Protein AF-A0A836X4V2-F1 (afdb_monomer_lite)

Sequence (129 aa):
SPLWSGLMTNGRAYSAFTYNVERLVPWRTLTGRQHFYLDHEMYLAFGENLPTYKPSPKPEFYGDLRETLKNEEAKILNCLTPHGKWHIHSTFGDNLRMLTLSRGCEPCWMSEVDAEDMNIKDNDWVEVH

Foldseek 3Di:
DVVFQFDCPPNDDTDGNCNCVVVVQFDPDPVSHDQQADPPPVCVVVVNRHDDDDDDDDPVVVVDPDPPCDPVLDDDDDDDDDDDPLAGVCHRQPPPVSCVVPVVHDDDDDDPVVCVVNVHDPPDDDDDD

pLDDT: mean 92.18, std 10.24, range [55.66, 98.56]

Radius of gyration: 23.71 Å; chains: 1; bounding box: 52×24×65 Å

Secondary structure (DSSP, 8-state):
-TTSS---GGGPPP-TTHHHHHS-PPPSSTTSS------SHHHHHTT-SS----PPPPHHHH---SS--GGG---------PPPSS-BTTBTTT-HHHHHHTTSS-PPP--HHHHHHTTPPTT------

Structure (mmCIF, N/CA/C/O backbone):
data_AF-A0A836X4V2-F1
#
_entry.id   AF-A0A836X4V2-F1
#
loop_
_atom_site.group_PDB
_atom_site.id
_atom_site.type_symbol
_atom_site.label_atom_id
_atom_site.label_alt_id
_atom_site.label_comp_id
_atom_site.label_asym_id
_atom_site.label_entity_id
_atom_site.label_seq_id
_atom_site.pdbx_PDB_ins_code
_atom_site.Cartn_x
_atom_site.Cartn_y
_atom_site.Cartn_z
_atom_site.occupancy
_atom_site.B_iso_or_equiv
_atom_site.auth_seq_id
_atom_site.auth_comp_id
_atom_site.auth_asym_id
_atom_site.auth_atom_id
_atom_site.pdbx_PDB_model_num
ATOM 1 N N . SER A 1 1 ? -2.943 4.884 27.897 1.00 85.19 1 SER A N 1
ATOM 2 C CA . SER A 1 1 ? -3.240 6.281 27.522 1.00 85.19 1 SER A CA 1
ATOM 3 C C . SER A 1 1 ? -4.529 6.300 26.716 1.00 85.19 1 SER A C 1
ATOM 5 O O . SER A 1 1 ? -4.646 5.437 25.854 1.00 85.19 1 SER A O 1
ATOM 7 N N . PRO A 1 2 ? -5.471 7.230 26.962 1.00 88.81 2 PRO A N 1
ATOM 8 C CA . PRO A 1 2 ? -6.706 7.358 26.173 1.00 88.81 2 PRO A CA 1
ATOM 9 C C . PRO A 1 2 ? -6.470 7.853 24.732 1.00 88.81 2 PRO A C 1
ATOM 11 O O . PRO A 1 2 ? -7.387 7.821 23.911 1.00 88.81 2 PRO A O 1
ATOM 14 N N . LEU A 1 3 ? -5.244 8.295 24.417 1.00 94.31 3 LEU A N 1
ATOM 15 C CA . LEU A 1 3 ? -4.836 8.691 23.064 1.00 94.31 3 LEU A CA 1
ATOM 16 C C . LEU A 1 3 ? -4.819 7.505 22.085 1.00 94.31 3 LEU A C 1
ATOM 18 O O . LEU A 1 3 ? -5.039 7.691 20.893 1.00 94.31 3 LEU A O 1
ATOM 22 N N . TRP A 1 4 ? -4.600 6.287 22.588 1.00 96.50 4 TRP A N 1
ATOM 23 C CA . TRP A 1 4 ? -4.496 5.064 21.790 1.00 96.50 4 TRP A CA 1
ATOM 24 C C . TRP A 1 4 ? -5.664 4.116 22.071 1.00 96.50 4 TRP A C 1
ATOM 26 O O . TRP A 1 4 ? -6.365 4.253 23.072 1.00 96.50 4 TRP A O 1
ATOM 36 N N . SER A 1 5 ? -5.872 3.137 21.190 1.00 97.19 5 SER A N 1
ATOM 37 C CA . SER A 1 5 ? -6.984 2.181 21.288 1.00 97.19 5 SER A CA 1
ATOM 38 C C . SER A 1 5 ? -6.569 0.782 21.750 1.00 97.19 5 SER A C 1
ATOM 40 O O . SER A 1 5 ? -7.427 -0.092 21.855 1.00 97.19 5 SER A O 1
ATOM 42 N N . GLY A 1 6 ? -5.284 0.551 22.027 1.00 96.81 6 GLY A N 1
ATOM 43 C CA . GLY A 1 6 ? -4.785 -0.740 22.495 1.00 96.81 6 GLY A CA 1
ATOM 44 C C . GLY A 1 6 ? -4.415 -0.778 23.974 1.00 96.81 6 GLY A C 1
ATOM 45 O O . GLY A 1 6 ? -3.927 0.194 24.556 1.00 96.81 6 GLY A O 1
ATOM 46 N N . LEU A 1 7 ? -4.651 -1.940 24.579 1.00 94.25 7 LEU A N 1
ATOM 47 C CA . LEU A 1 7 ? -4.325 -2.267 25.964 1.00 94.25 7 LEU A CA 1
ATOM 48 C C . LEU A 1 7 ? -3.046 -3.111 26.002 1.00 94.25 7 LEU A C 1
ATOM 50 O O . LEU A 1 7 ? -2.873 -4.018 25.197 1.00 94.25 7 LEU A O 1
ATOM 54 N N . MET A 1 8 ? -2.174 -2.830 26.971 1.00 95.12 8 MET A N 1
ATOM 55 C CA . MET A 1 8 ? -0.916 -3.564 27.213 1.00 95.12 8 MET A CA 1
ATOM 56 C C . MET A 1 8 ? -0.845 -4.115 28.647 1.00 95.12 8 MET A C 1
ATOM 58 O O . MET A 1 8 ? 0.222 -4.401 29.181 1.00 95.12 8 MET A O 1
ATOM 62 N N . THR A 1 9 ? -1.991 -4.206 29.323 1.00 90.50 9 THR A N 1
ATOM 63 C CA . THR A 1 9 ? -2.081 -4.721 30.694 1.00 90.50 9 THR A CA 1
ATOM 64 C C . THR A 1 9 ? -1.847 -6.228 30.728 1.00 90.50 9 THR A C 1
ATOM 66 O O . THR A 1 9 ? -2.214 -6.932 29.790 1.00 90.50 9 THR A O 1
ATOM 69 N N . ASN A 1 10 ? -1.309 -6.735 31.840 1.00 91.38 10 ASN A N 1
ATOM 70 C CA . ASN A 1 10 ? -1.111 -8.171 32.087 1.00 91.38 10 ASN A CA 1
ATOM 71 C C . ASN A 1 10 ? -0.142 -8.851 31.099 1.00 91.38 10 ASN A C 1
ATOM 73 O O . ASN A 1 10 ? -0.335 -10.006 30.736 1.00 91.38 10 ASN A O 1
ATOM 77 N N . GLY A 1 11 ? 0.885 -8.130 30.636 1.00 93.31 11 GLY A N 1
ATOM 78 C CA . GLY A 1 11 ? 1.948 -8.692 29.792 1.00 93.31 11 GLY A CA 1
ATOM 79 C C . GLY A 1 11 ? 1.556 -8.971 28.337 1.00 93.31 11 GLY A C 1
ATOM 80 O O . GLY A 1 11 ? 2.354 -9.540 27.597 1.00 93.31 11 GLY A O 1
ATOM 81 N N . ARG A 1 12 ? 0.355 -8.572 27.897 1.00 94.38 12 ARG A N 1
ATOM 82 C CA . ARG A 1 12 ? -0.066 -8.717 26.496 1.00 94.38 12 ARG A CA 1
ATOM 83 C C . ARG A 1 12 ? 0.648 -7.719 25.581 1.00 94.38 12 ARG A C 1
ATOM 85 O O . ARG A 1 12 ? 0.906 -6.580 25.973 1.00 94.38 12 ARG A O 1
ATOM 92 N N . ALA A 1 13 ? 0.847 -8.108 24.324 1.00 96.69 13 ALA A N 1
ATOM 93 C CA . ALA A 1 13 ? 1.237 -7.176 23.274 1.00 96.69 13 ALA A CA 1
ATOM 94 C C . ALA A 1 13 ? 0.115 -6.163 22.986 1.00 96.69 13 ALA A C 1
ATOM 96 O O . ALA A 1 13 ? -1.075 -6.485 23.089 1.00 96.69 13 ALA A O 1
ATOM 97 N N . TYR A 1 14 ? 0.502 -4.948 22.590 1.00 96.75 14 TYR A N 1
ATOM 98 C CA . TYR A 1 14 ? -0.439 -3.950 22.091 1.00 96.75 14 TYR A CA 1
ATOM 99 C C . TYR A 1 14 ? -1.206 -4.510 20.890 1.00 96.75 14 TYR A C 1
ATOM 101 O O . TYR A 1 14 ? -0.612 -5.020 19.943 1.00 96.75 14 TYR A O 1
ATOM 109 N N . SER A 1 15 ? -2.527 -4.362 20.905 1.00 96.81 15 SER A N 1
ATOM 110 C CA . SER A 1 15 ? -3.380 -4.644 19.754 1.00 96.81 15 SER A CA 1
ATOM 111 C C . SER A 1 15 ? -4.408 -3.529 19.623 1.00 96.81 15 SER A C 1
ATOM 113 O O . SER A 1 15 ? -4.970 -3.080 20.622 1.00 96.81 15 SER A O 1
ATOM 115 N N . ALA A 1 16 ? -4.602 -3.020 18.406 1.00 97.31 16 ALA A N 1
ATOM 116 C CA . ALA A 1 16 ? -5.515 -1.912 18.166 1.00 97.31 16 ALA A CA 1
ATOM 117 C C . ALA A 1 16 ? -6.959 -2.294 18.530 1.00 97.31 16 ALA A C 1
ATOM 119 O O . ALA A 1 16 ? -7.374 -3.442 18.398 1.00 97.31 16 ALA A O 1
ATOM 120 N N . PHE A 1 17 ? -7.733 -1.301 18.964 1.00 97.50 17 PHE A N 1
ATOM 121 C CA . PHE A 1 17 ? -9.164 -1.412 19.266 1.00 97.50 17 PHE A CA 1
ATOM 122 C C . PHE A 1 17 ? -9.555 -2.337 20.428 1.00 97.50 17 PHE A C 1
ATOM 124 O O . PHE A 1 17 ? -10.744 -2.438 20.733 1.00 97.50 17 PHE A O 1
ATOM 131 N N . THR A 1 18 ? -8.610 -2.942 21.154 1.00 96.62 18 THR A N 1
ATOM 132 C CA . THR A 1 18 ? -8.934 -3.714 22.367 1.00 96.62 18 THR A CA 1
ATOM 133 C C . THR A 1 18 ? -9.588 -2.836 23.429 1.00 96.62 18 THR A C 1
ATOM 135 O O . THR A 1 18 ? -10.429 -3.300 24.184 1.00 96.62 18 THR A O 1
ATOM 138 N N . TYR A 1 19 ? -9.265 -1.543 23.473 1.00 95.12 19 TYR A N 1
ATOM 139 C CA . TYR A 1 19 ? -9.950 -0.574 24.323 1.00 95.12 19 TYR A CA 1
ATOM 140 C C . TYR A 1 19 ? -11.431 -0.430 23.951 1.00 95.12 19 TYR A C 1
ATOM 142 O O . TYR A 1 19 ? -12.290 -0.440 24.829 1.00 95.12 19 TYR A O 1
ATOM 150 N N . ASN A 1 20 ? -11.743 -0.352 22.657 1.00 97.94 20 ASN A N 1
ATOM 151 C CA . ASN A 1 20 ? -13.118 -0.242 22.179 1.00 97.94 20 ASN A CA 1
ATOM 152 C C . ASN A 1 20 ? -13.928 -1.506 22.487 1.00 97.94 20 ASN A C 1
ATOM 154 O O . ASN A 1 20 ? -15.050 -1.417 22.976 1.00 97.94 20 ASN A O 1
ATOM 158 N N . VAL A 1 21 ? -13.335 -2.677 22.244 1.00 97.38 21 VAL A N 1
ATOM 159 C CA . VAL A 1 21 ? -13.990 -3.975 22.452 1.00 97.38 21 VAL A CA 1
ATOM 160 C C . VAL A 1 21 ? -14.137 -4.304 23.941 1.00 97.38 21 VAL A C 1
ATOM 162 O O . VAL A 1 21 ? -15.227 -4.634 24.391 1.00 97.38 21 VAL A O 1
ATOM 165 N N . GLU A 1 22 ? -13.065 -4.196 24.727 1.00 95.62 22 GLU A N 1
ATOM 166 C CA . GLU A 1 22 ? -13.031 -4.699 26.111 1.00 95.62 22 GLU A CA 1
ATOM 167 C C . GLU A 1 22 ? -13.508 -3.671 27.141 1.00 95.62 22 GLU A C 1
ATOM 169 O O . GLU A 1 22 ? -13.922 -4.039 28.238 1.00 95.62 22 GLU A O 1
ATOM 174 N N . ARG A 1 23 ? -13.434 -2.372 26.823 1.00 95.50 23 ARG A N 1
ATOM 175 C CA . ARG A 1 23 ? -13.923 -1.294 27.702 1.00 95.50 23 ARG A CA 1
ATOM 176 C C . ARG A 1 23 ? -15.193 -0.631 27.184 1.00 95.50 23 ARG A C 1
ATOM 178 O O . ARG A 1 23 ? -15.628 0.346 27.783 1.00 95.50 23 ARG A O 1
ATOM 185 N N . LEU A 1 24 ? -15.781 -1.162 26.108 1.00 97.50 24 LEU A N 1
ATOM 186 C CA . LEU A 1 24 ? -17.027 -0.676 25.504 1.00 97.50 24 LEU A CA 1
ATOM 187 C C . LEU A 1 24 ? -16.985 0.818 25.163 1.00 97.50 24 LEU A C 1
ATOM 189 O O . LEU A 1 24 ? -18.001 1.511 25.195 1.00 97.50 24 LEU A O 1
ATOM 193 N N . VAL A 1 25 ? -15.794 1.322 24.841 1.00 97.81 25 VAL A N 1
ATOM 194 C CA . VAL A 1 25 ? -15.627 2.708 24.419 1.00 97.81 25 VAL A CA 1
ATOM 195 C C . VAL A 1 25 ? -16.021 2.814 22.947 1.00 97.81 25 VAL A C 1
ATOM 197 O O . VAL A 1 25 ? -15.427 2.115 22.117 1.00 97.81 25 VAL A O 1
ATOM 200 N N . PRO A 1 26 ? -16.982 3.684 22.587 1.00 98.19 26 PRO A N 1
ATOM 201 C CA . PRO A 1 26 ? -17.404 3.833 21.202 1.00 98.19 26 PRO A CA 1
ATOM 202 C C . PRO A 1 26 ? -16.240 4.189 20.271 1.00 98.19 26 PRO A C 1
ATOM 204 O O . PRO A 1 26 ? -15.310 4.915 20.642 1.00 98.19 26 PRO A O 1
ATOM 207 N N . TRP A 1 27 ? -16.295 3.702 19.032 1.00 98.38 27 TRP A N 1
ATOM 208 C CA . TRP A 1 27 ? -15.474 4.277 17.968 1.00 98.38 27 TRP A CA 1
ATOM 209 C C . TRP A 1 27 ? -15.934 5.712 17.715 1.00 98.38 27 TRP A C 1
ATOM 211 O O . TRP A 1 27 ? -17.106 6.036 17.887 1.00 98.38 27 TRP A O 1
ATOM 221 N N . ARG A 1 28 ? -15.016 6.586 17.297 1.00 97.50 28 ARG A N 1
ATOM 222 C CA . ARG A 1 28 ? -15.336 7.987 16.985 1.00 97.50 28 ARG A CA 1
ATOM 223 C C . ARG A 1 28 ? -15.933 8.082 15.573 1.00 97.50 28 ARG A C 1
ATOM 225 O O . ARG A 1 28 ? -15.336 8.664 14.678 1.00 97.50 28 ARG A O 1
ATOM 232 N N . THR A 1 29 ? -17.068 7.421 15.378 1.00 98.25 29 THR A N 1
ATOM 233 C CA . THR A 1 29 ? -17.863 7.360 14.142 1.00 98.25 29 THR A CA 1
ATOM 234 C C . THR A 1 29 ? -19.301 7.783 14.453 1.00 98.25 29 THR A C 1
ATOM 236 O O . THR A 1 29 ? -19.694 7.788 15.620 1.00 98.25 29 THR A O 1
ATOM 239 N N . LEU A 1 30 ? -20.108 8.089 13.428 1.00 98.25 30 LEU A N 1
ATOM 240 C CA . LEU A 1 30 ? -21.518 8.482 13.593 1.00 98.25 30 LEU A CA 1
ATOM 241 C C . LEU A 1 30 ? -22.333 7.460 14.407 1.00 98.25 30 LEU A C 1
ATOM 243 O O . LEU A 1 30 ? -23.165 7.827 15.229 1.00 98.25 30 LEU A O 1
ATOM 247 N N . THR A 1 31 ? -22.059 6.169 14.213 1.00 98.25 31 THR A N 1
ATOM 248 C CA . THR A 1 31 ? -22.779 5.062 14.864 1.00 98.25 31 THR A CA 1
ATOM 249 C C . THR A 1 31 ? -22.143 4.590 16.174 1.00 98.25 31 THR A C 1
ATOM 251 O O . THR A 1 31 ? -22.664 3.676 16.817 1.00 98.25 31 THR A O 1
ATOM 254 N N . GLY A 1 32 ? -20.985 5.139 16.562 1.00 98.38 32 GLY A N 1
ATOM 255 C CA . GLY A 1 32 ? -20.208 4.662 17.710 1.00 98.38 32 GLY A CA 1
ATOM 256 C C . GLY A 1 32 ? -19.570 3.274 17.525 1.00 98.38 32 GLY A C 1
ATOM 257 O O . GLY A 1 32 ? -19.024 2.711 18.477 1.00 98.38 32 GLY A O 1
ATOM 258 N N . ARG A 1 33 ? -19.641 2.695 16.318 1.00 98.56 33 ARG A N 1
ATOM 259 C CA . ARG A 1 33 ? -19.225 1.323 15.967 1.00 98.56 33 ARG A CA 1
ATOM 260 C C . ARG A 1 33 ? -18.306 1.324 14.742 1.00 98.56 33 ARG A C 1
ATOM 262 O O . ARG A 1 33 ? -18.118 2.357 14.099 1.00 98.56 33 ARG A O 1
ATOM 269 N N . GLN A 1 34 ? -17.743 0.164 14.403 1.00 98.25 34 GLN A N 1
ATOM 270 C CA . GLN A 1 34 ? -17.106 -0.031 13.097 1.00 98.25 34 GLN A CA 1
ATOM 271 C C . GLN A 1 34 ? -18.151 0.225 11.997 1.00 98.25 34 GLN A C 1
ATOM 273 O O . GLN A 1 34 ? -19.182 -0.446 11.945 1.00 98.25 34 GLN A O 1
ATOM 278 N N . HIS A 1 35 ? -17.922 1.268 11.200 1.00 97.69 35 HIS A N 1
ATOM 279 C CA . HIS A 1 35 ? -18.931 1.891 10.348 1.00 97.69 35 HIS A CA 1
ATOM 280 C C . HIS A 1 35 ? -18.802 1.372 8.913 1.00 97.69 35 HIS A C 1
ATOM 282 O O . HIS A 1 35 ? -17.885 1.770 8.202 1.00 97.69 35 HIS A O 1
ATOM 288 N N . PHE A 1 36 ? -19.687 0.456 8.512 1.00 97.75 36 PHE A N 1
ATOM 289 C CA . PHE A 1 36 ? -19.670 -0.138 7.167 1.00 97.75 36 PHE A CA 1
ATOM 290 C C . PHE A 1 36 ? -20.518 0.625 6.148 1.00 97.75 36 PHE A C 1
ATOM 292 O O . PHE A 1 36 ? -20.220 0.552 4.961 1.00 97.75 36 PHE A O 1
ATOM 299 N N . TYR A 1 37 ? -21.561 1.325 6.601 1.00 98.38 37 TYR A N 1
ATOM 300 C CA . TYR A 1 37 ? -22.424 2.134 5.744 1.00 98.38 37 TYR A CA 1
ATOM 301 C C . TYR A 1 37 ? -22.058 3.609 5.887 1.00 98.38 37 TYR A C 1
ATOM 303 O O . TYR A 1 37 ? -22.105 4.125 6.996 1.00 98.38 37 TYR A O 1
ATOM 311 N N . LEU A 1 38 ? -21.684 4.282 4.802 1.00 98.50 38 LEU A N 1
ATOM 312 C CA . LEU A 1 38 ? -21.287 5.692 4.819 1.00 98.50 38 LEU A CA 1
ATOM 313 C C . LEU A 1 38 ? -22.378 6.527 4.141 1.00 98.50 38 LEU A C 1
ATOM 315 O O . LEU A 1 38 ? -22.519 6.509 2.922 1.00 98.50 38 LEU A O 1
ATOM 319 N N . ASP A 1 39 ? -23.175 7.232 4.943 1.00 98.06 39 ASP A N 1
ATOM 320 C CA . ASP A 1 39 ? -24.407 7.917 4.526 1.00 98.06 39 ASP A CA 1
ATOM 321 C C . ASP A 1 39 ? -24.216 9.384 4.117 1.00 98.06 39 ASP A C 1
ATOM 323 O O . ASP A 1 39 ? -25.170 10.050 3.720 1.00 98.06 39 ASP A O 1
ATOM 327 N N . HIS A 1 40 ? -22.987 9.894 4.177 1.00 98.50 40 HIS A N 1
ATOM 328 C CA . HIS A 1 40 ? -22.665 11.231 3.695 1.00 98.50 40 HIS A CA 1
ATOM 329 C C . HIS A 1 40 ? -22.947 11.344 2.186 1.00 98.50 40 HIS A C 1
ATOM 331 O O . HIS A 1 40 ? -22.572 10.457 1.417 1.00 98.50 40 HIS A O 1
ATOM 337 N N . GLU A 1 41 ? -23.532 12.464 1.745 1.00 98.44 41 GLU A N 1
ATOM 338 C CA . GLU A 1 41 ? -24.003 12.678 0.362 1.00 98.44 41 GLU A CA 1
ATOM 339 C C . GLU A 1 41 ? -22.940 12.351 -0.699 1.00 98.44 41 GLU A C 1
ATOM 341 O O . GLU A 1 41 ? -23.244 11.731 -1.713 1.00 98.44 41 GLU A O 1
ATOM 346 N N . MET A 1 42 ? -21.670 12.676 -0.434 1.00 98.31 42 MET A N 1
ATOM 347 C CA . MET A 1 42 ? -20.542 12.306 -1.303 1.00 98.31 42 MET A CA 1
ATOM 348 C C . MET A 1 42 ? -20.351 10.786 -1.442 1.00 98.31 42 MET A C 1
ATOM 350 O O . MET A 1 42 ? -20.201 10.294 -2.554 1.00 98.31 42 MET A O 1
ATOM 354 N N . TYR A 1 43 ? -20.392 10.015 -0.353 1.00 98.25 43 TYR A N 1
ATOM 355 C CA . TYR A 1 43 ? -20.236 8.557 -0.438 1.00 98.25 43 TYR A CA 1
ATOM 356 C C . TYR A 1 43 ? -21.386 7.922 -1.226 1.00 98.25 43 TYR A C 1
ATOM 358 O O . TYR A 1 43 ? -21.158 7.005 -2.012 1.00 98.25 43 TYR A O 1
ATOM 366 N N . LEU A 1 44 ? -22.605 8.450 -1.089 1.00 98.00 44 LEU A N 1
ATOM 367 C CA . LEU A 1 44 ? -23.750 8.035 -1.901 1.00 98.00 44 LEU A CA 1
ATOM 368 C C . LEU A 1 44 ? -23.558 8.402 -3.380 1.00 98.00 44 LEU A C 1
ATOM 370 O O . LEU A 1 44 ? -23.711 7.542 -4.246 1.00 98.00 44 LEU A O 1
ATOM 374 N N . ALA A 1 45 ? -23.171 9.648 -3.670 1.00 98.00 45 ALA A N 1
ATOM 375 C CA . ALA A 1 45 ? -22.977 10.142 -5.033 1.00 98.00 45 ALA A CA 1
ATOM 376 C C . ALA A 1 45 ? -21.883 9.375 -5.798 1.00 98.00 45 ALA A C 1
ATOM 378 O O . ALA A 1 45 ? -22.004 9.172 -7.004 1.00 98.00 45 ALA A O 1
ATOM 379 N N . PHE A 1 46 ? -20.840 8.917 -5.099 1.00 96.81 46 PHE A N 1
ATOM 380 C CA . PHE A 1 46 ? -19.727 8.157 -5.677 1.00 96.81 46 PHE A CA 1
ATOM 381 C C . PHE A 1 46 ? -19.867 6.630 -5.536 1.00 96.81 46 PHE A C 1
ATOM 383 O O . PHE A 1 46 ? -18.941 5.904 -5.912 1.00 96.81 46 PHE A O 1
ATOM 390 N N . GLY A 1 47 ? -20.995 6.124 -5.017 1.00 97.31 47 GLY A N 1
ATOM 391 C CA . GLY A 1 47 ? -21.240 4.685 -4.851 1.00 97.31 47 GLY A CA 1
ATOM 392 C C . GLY A 1 47 ? -20.276 3.996 -3.876 1.00 97.31 47 GLY A C 1
ATOM 393 O O . GLY A 1 47 ? -19.908 2.845 -4.082 1.00 97.31 47 GLY A O 1
ATOM 394 N N . GLU A 1 48 ? -19.822 4.717 -2.851 1.00 97.62 48 GLU A N 1
ATOM 395 C CA . GLU A 1 48 ? -18.907 4.256 -1.793 1.00 97.62 48 GLU A CA 1
ATOM 396 C C . GLU A 1 48 ? -19.609 4.082 -0.439 1.0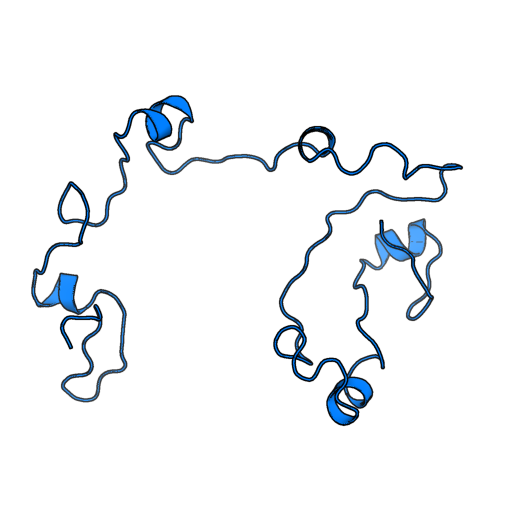0 97.62 48 GLU A C 1
ATOM 398 O O . GLU A 1 48 ? -18.972 3.812 0.577 1.00 97.62 48 GLU A O 1
ATOM 403 N N . ASN A 1 49 ? -20.932 4.233 -0.399 1.00 97.94 49 ASN A N 1
ATOM 404 C CA . ASN A 1 49 ? -21.732 4.069 0.812 1.00 97.94 49 ASN A CA 1
ATOM 405 C C . ASN A 1 49 ? -21.673 2.648 1.393 1.00 97.94 49 ASN A C 1
ATOM 407 O O . ASN A 1 49 ? -21.997 2.465 2.560 1.00 97.94 49 ASN A O 1
ATOM 411 N N . LEU A 1 50 ? -21.235 1.659 0.611 1.00 98.50 50 LEU A N 1
ATOM 412 C CA . LEU A 1 50 ? -20.797 0.340 1.064 1.00 98.50 50 LEU A CA 1
ATOM 413 C C . LEU A 1 50 ? -19.485 -0.032 0.352 1.00 98.50 50 LEU A C 1
ATOM 415 O O . LEU A 1 50 ? -19.261 0.419 -0.775 1.00 98.50 50 LEU A O 1
ATOM 419 N N . PRO A 1 51 ? -18.638 -0.893 0.950 1.00 98.00 51 PRO A N 1
ATOM 420 C CA . PRO A 1 51 ? -17.487 -1.454 0.253 1.00 98.00 51 PRO A CA 1
ATOM 421 C C . PRO A 1 51 ? -17.912 -2.144 -1.048 1.00 98.00 51 PRO A C 1
ATOM 423 O O . PRO A 1 51 ? -18.785 -3.011 -1.047 1.00 98.00 51 PRO A O 1
ATOM 426 N N . THR A 1 52 ? -17.282 -1.763 -2.156 1.00 96.81 52 THR A N 1
ATOM 427 C CA . THR A 1 52 ? -17.580 -2.289 -3.492 1.00 96.81 52 THR A CA 1
ATOM 428 C C . THR A 1 52 ? -16.321 -2.301 -4.359 1.00 96.81 52 THR A C 1
ATOM 430 O O . THR A 1 52 ? -15.323 -1.657 -4.033 1.00 96.81 52 THR A O 1
ATOM 433 N N . TYR A 1 53 ? -16.351 -3.043 -5.466 1.00 97.12 53 TYR A N 1
ATOM 434 C CA . TYR A 1 53 ? -15.266 -3.042 -6.444 1.00 97.12 53 TYR A CA 1
ATOM 435 C C . TYR A 1 53 ? -15.235 -1.717 -7.216 1.00 97.12 53 TYR A C 1
ATOM 437 O O . TYR A 1 53 ? -16.248 -1.293 -7.775 1.00 97.12 53 TYR A O 1
ATOM 445 N N . LYS A 1 54 ? -14.050 -1.105 -7.302 1.00 94.69 54 LYS A N 1
ATOM 446 C CA . LYS A 1 54 ? -13.757 0.005 -8.211 1.00 94.69 54 LYS A CA 1
ATOM 447 C C . LYS A 1 54 ? -12.523 -0.346 -9.047 1.00 94.69 54 LYS A C 1
ATOM 449 O O . LYS A 1 54 ? -11.480 -0.626 -8.455 1.00 94.69 54 LYS A O 1
ATOM 454 N N . PRO A 1 55 ? -12.618 -0.370 -10.388 1.00 93.44 55 PRO A N 1
ATOM 455 C CA . PRO A 1 55 ? -11.447 -0.578 -11.229 1.00 93.44 55 PRO A CA 1
ATOM 456 C C . PRO A 1 55 ? -10.486 0.606 -11.096 1.00 93.44 55 PRO A C 1
ATOM 458 O O . PRO A 1 55 ? -10.913 1.727 -10.802 1.00 93.44 55 PRO A O 1
ATOM 461 N N . SER A 1 56 ? -9.201 0.375 -11.368 1.00 89.50 56 SER A N 1
ATOM 462 C CA . SER A 1 56 ? -8.256 1.476 -11.553 1.00 89.50 56 SER A CA 1
ATOM 463 C C . SER A 1 56 ? -8.762 2.414 -12.659 1.00 89.50 56 SER A C 1
ATOM 465 O O . SER A 1 56 ? -9.281 1.926 -13.672 1.00 89.50 56 SER A O 1
ATOM 467 N N . PRO A 1 57 ? -8.629 3.743 -12.496 1.00 88.00 57 PRO A N 1
ATOM 468 C CA . PRO A 1 57 ? -8.842 4.686 -13.586 1.00 88.00 57 PRO A CA 1
ATOM 469 C C . PRO A 1 57 ? -8.069 4.265 -14.841 1.00 88.00 57 PRO A C 1
ATOM 471 O O . PRO A 1 57 ? -7.009 3.645 -14.755 1.00 88.00 57 PRO A O 1
ATOM 474 N N . LYS A 1 58 ? -8.602 4.580 -16.022 1.00 83.94 58 LYS A N 1
ATOM 475 C CA . LYS A 1 58 ? -7.864 4.335 -17.266 1.00 83.94 58 LYS A CA 1
ATOM 476 C C . LYS A 1 58 ? -6.690 5.322 -17.399 1.00 83.94 58 LYS A C 1
ATOM 478 O O . LYS A 1 58 ? -6.815 6.441 -16.892 1.00 83.94 58 LYS A O 1
ATOM 483 N N . PRO A 1 59 ? -5.599 4.960 -18.104 1.00 77.88 59 PRO A N 1
ATOM 484 C CA . PRO A 1 59 ? -4.442 5.829 -18.342 1.00 77.88 59 PRO A CA 1
ATOM 485 C C . PRO A 1 59 ? -4.790 7.271 -18.747 1.00 77.88 59 PRO A C 1
ATOM 487 O O . PRO A 1 59 ? -4.172 8.218 -18.267 1.00 77.88 59 PRO A O 1
ATOM 490 N N . GLU A 1 60 ? -5.834 7.468 -19.560 1.00 77.06 60 GLU A N 1
ATOM 491 C CA . GLU A 1 60 ? -6.227 8.789 -20.067 1.00 77.06 60 GLU A CA 1
ATOM 492 C C . GLU A 1 60 ? -6.722 9.737 -18.963 1.00 77.06 60 GLU A C 1
ATOM 494 O O . GLU A 1 60 ? -6.644 10.956 -19.117 1.00 77.06 60 GLU A O 1
ATOM 499 N N . PHE A 1 61 ? -7.214 9.190 -17.847 1.00 80.19 61 PHE A N 1
ATOM 500 C CA . PHE A 1 61 ? -7.672 9.972 -16.696 1.00 80.19 61 PHE A CA 1
ATOM 501 C C . PHE A 1 61 ? -6.528 10.445 -15.796 1.00 80.19 61 PHE A C 1
ATOM 503 O O . PHE A 1 61 ? -6.731 11.391 -15.039 1.00 80.19 61 PHE A O 1
ATOM 510 N N . TYR A 1 62 ? -5.347 9.822 -15.877 1.00 76.19 62 TYR A N 1
ATOM 511 C CA . TYR A 1 62 ? -4.164 10.282 -15.143 1.00 76.19 62 TYR A CA 1
ATOM 512 C C . TYR A 1 62 ? -3.518 11.501 -15.812 1.00 76.19 62 TYR A C 1
ATOM 514 O O . TYR A 1 62 ? -2.913 12.317 -15.134 1.00 76.19 62 TYR A O 1
ATOM 522 N N . GLY A 1 63 ? -3.712 11.680 -17.124 1.00 67.31 63 GLY A N 1
ATOM 523 C CA . GLY A 1 63 ? -3.302 12.889 -17.847 1.00 67.31 63 GLY A CA 1
ATOM 524 C C . GLY A 1 63 ? -1.816 12.976 -18.218 1.00 67.31 63 GLY A C 1
ATOM 525 O O . GLY A 1 63 ? -1.461 13.895 -18.954 1.00 67.31 63 GLY A O 1
ATOM 526 N N . ASP A 1 64 ? -0.991 12.017 -17.790 1.00 62.59 64 ASP A N 1
ATOM 527 C CA . ASP A 1 64 ? 0.475 12.103 -17.878 1.00 62.59 64 ASP A CA 1
ATOM 528 C C . ASP A 1 64 ? 1.071 11.630 -19.223 1.00 62.59 64 ASP A C 1
ATOM 530 O O . ASP A 1 64 ? 2.079 12.159 -19.681 1.00 62.59 64 ASP A O 1
ATOM 534 N N . LEU A 1 65 ? 0.437 10.688 -19.930 1.00 60.00 65 LEU A N 1
ATOM 535 C CA . LEU A 1 65 ? 1.057 9.989 -21.074 1.00 60.00 65 LEU A CA 1
ATOM 536 C C . LEU A 1 65 ? 0.616 10.523 -22.450 1.00 60.00 65 LEU A C 1
ATOM 538 O O . LE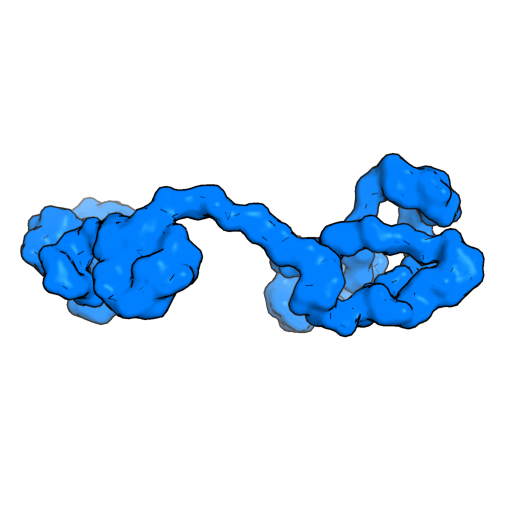U A 1 65 ? 0.091 9.775 -23.273 1.00 60.00 65 LEU A O 1
ATOM 542 N N . ARG A 1 66 ? 0.784 11.826 -22.718 1.00 58.44 66 ARG A N 1
ATOM 543 C CA . ARG A 1 66 ? 0.370 12.422 -24.012 1.00 58.44 66 ARG A CA 1
ATOM 544 C C . ARG A 1 66 ? 1.430 12.384 -25.115 1.00 58.44 66 ARG A C 1
ATOM 546 O O . ARG A 1 66 ? 1.051 12.395 -26.281 1.00 58.44 66 ARG A O 1
ATOM 553 N N . GLU A 1 67 ? 2.723 12.336 -24.782 1.00 61.91 67 GLU A N 1
ATOM 554 C CA . GLU A 1 67 ? 3.802 12.532 -25.774 1.00 61.91 67 GLU A CA 1
ATOM 555 C C . GLU A 1 67 ? 4.897 11.448 -25.800 1.00 61.91 67 GLU A C 1
ATOM 557 O O . GLU A 1 67 ? 5.834 11.552 -26.591 1.00 61.91 67 GLU A O 1
ATOM 562 N N . THR A 1 68 ? 4.809 10.403 -24.973 1.00 58.69 68 THR A N 1
ATOM 563 C CA . THR A 1 68 ? 5.941 9.485 -24.727 1.00 58.69 68 THR A CA 1
ATOM 564 C C . THR A 1 68 ? 6.224 8.502 -25.871 1.00 58.69 68 THR A C 1
ATOM 566 O O . THR A 1 68 ? 7.344 8.020 -26.000 1.00 58.69 68 THR A O 1
ATOM 569 N N . LEU A 1 69 ? 5.262 8.228 -26.760 1.00 63.53 69 LEU A N 1
ATOM 570 C CA . LEU A 1 69 ? 5.457 7.333 -27.914 1.00 63.53 69 LEU A CA 1
ATOM 571 C C . LEU A 1 69 ? 6.129 8.053 -29.099 1.00 63.53 69 LEU A C 1
ATOM 573 O O . LEU A 1 69 ? 5.641 8.000 -30.230 1.00 63.53 69 LEU A O 1
ATOM 577 N N . LYS A 1 70 ? 7.245 8.755 -28.872 1.00 55.66 70 LYS A N 1
ATOM 578 C CA . LYS A 1 70 ? 8.068 9.238 -29.990 1.00 55.66 70 LYS A CA 1
ATOM 579 C C . LYS A 1 70 ? 8.755 8.028 -30.626 1.00 55.66 70 LYS A C 1
ATOM 581 O O . LYS A 1 70 ? 9.559 7.370 -29.983 1.00 55.66 70 LYS A O 1
ATOM 586 N N . ASN A 1 71 ? 8.426 7.756 -31.887 1.00 61.91 71 ASN A N 1
ATOM 587 C CA . ASN A 1 71 ? 9.012 6.703 -32.730 1.00 61.91 71 ASN A CA 1
ATOM 588 C C . ASN A 1 71 ? 8.669 5.240 -32.369 1.00 61.91 71 ASN A C 1
ATOM 590 O O . ASN A 1 71 ? 9.365 4.351 -32.834 1.00 61.91 71 ASN A O 1
ATOM 594 N N . GLU A 1 72 ? 7.603 4.970 -31.601 1.00 62.72 72 GLU A N 1
ATOM 595 C CA . GLU A 1 72 ? 7.140 3.596 -31.271 1.00 62.72 72 GLU A CA 1
ATOM 596 C C . GLU A 1 72 ? 8.131 2.725 -30.459 1.00 62.72 72 GLU A C 1
ATOM 598 O O . GLU A 1 72 ? 7.905 1.533 -30.282 1.00 62.72 72 GLU A O 1
ATOM 603 N N . GLU A 1 73 ? 9.187 3.310 -29.885 1.00 74.88 73 GLU A N 1
ATOM 604 C CA . GLU A 1 73 ? 10.230 2.589 -29.125 1.00 74.88 73 GLU A CA 1
ATOM 605 C C . GLU A 1 73 ? 9.928 2.447 -27.614 1.00 74.88 73 GLU A C 1
ATOM 607 O O . GLU A 1 73 ? 10.814 2.125 -26.825 1.00 74.88 73 GLU A O 1
ATOM 612 N N . ALA A 1 74 ? 8.690 2.697 -27.175 1.00 84.25 74 ALA A N 1
ATOM 613 C CA . ALA A 1 74 ? 8.325 2.722 -25.756 1.00 84.25 74 ALA A CA 1
ATOM 614 C C . ALA A 1 74 ? 7.104 1.847 -25.438 1.00 84.25 74 ALA A C 1
ATOM 616 O O . ALA A 1 74 ? 6.174 1.720 -26.235 1.00 84.25 74 ALA A O 1
ATOM 617 N N . LYS A 1 75 ? 7.086 1.283 -24.224 1.00 87.25 75 LYS A N 1
ATOM 618 C CA . LYS A 1 75 ? 6.014 0.420 -23.711 1.00 87.25 75 LYS A CA 1
ATOM 619 C C . LYS A 1 75 ? 5.357 1.047 -22.488 1.00 87.25 75 LYS A C 1
ATOM 621 O O . LYS A 1 75 ? 6.035 1.551 -21.597 1.00 87.25 75 LYS A O 1
ATOM 626 N N . ILE A 1 76 ? 4.027 0.995 -22.431 1.00 87.06 76 ILE A N 1
ATOM 627 C CA . ILE A 1 76 ? 3.256 1.502 -21.291 1.00 87.06 76 ILE A CA 1
ATOM 628 C C . ILE A 1 76 ? 3.136 0.395 -20.244 1.00 87.06 76 ILE A C 1
ATOM 630 O O . ILE A 1 76 ? 2.585 -0.670 -20.522 1.00 87.06 76 ILE A O 1
ATOM 634 N N . LEU A 1 77 ? 3.620 0.670 -19.033 1.00 89.44 77 LEU A N 1
ATOM 635 C CA . LEU A 1 77 ? 3.594 -0.243 -17.891 1.00 89.44 77 LEU A CA 1
ATOM 636 C C . LEU A 1 77 ? 3.000 0.459 -16.661 1.00 89.44 77 LEU A C 1
ATOM 638 O O . LEU A 1 77 ? 3.016 1.684 -16.555 1.00 89.44 77 LEU A O 1
ATOM 642 N N . ASN A 1 78 ? 2.505 -0.320 -15.696 1.00 90.06 78 ASN A N 1
ATOM 643 C CA . ASN A 1 78 ? 2.132 0.226 -14.391 1.00 90.06 78 ASN A CA 1
ATOM 644 C C . ASN A 1 78 ? 3.395 0.556 -13.584 1.00 90.06 78 ASN A C 1
ATOM 646 O O . ASN A 1 78 ? 4.133 -0.350 -13.197 1.00 90.06 78 ASN A O 1
ATOM 650 N N . CYS A 1 79 ? 3.608 1.835 -13.273 1.00 90.12 79 CYS A N 1
ATOM 651 C CA . CYS A 1 79 ? 4.705 2.273 -12.414 1.00 90.12 79 CYS A CA 1
ATOM 652 C C . CYS A 1 79 ? 4.329 2.105 -10.933 1.00 90.12 79 CYS A C 1
ATOM 654 O O . CYS A 1 79 ? 3.517 2.856 -10.389 1.00 90.12 79 CYS A O 1
ATOM 656 N N . LEU A 1 80 ? 4.900 1.091 -10.280 1.00 94.31 80 LEU A N 1
ATOM 657 C CA . LEU A 1 80 ? 4.724 0.840 -8.850 1.00 94.31 80 LEU A CA 1
ATOM 658 C C . LEU A 1 80 ? 5.968 1.301 -8.086 1.00 94.31 80 LEU A C 1
ATOM 660 O O . LEU A 1 80 ? 7.083 0.935 -8.443 1.00 94.31 80 LEU A O 1
ATOM 664 N N . THR A 1 81 ? 5.771 2.038 -6.991 1.00 95.94 81 THR A N 1
ATOM 665 C CA . THR A 1 81 ? 6.849 2.594 -6.150 1.00 95.94 81 THR A CA 1
ATOM 666 C C . THR A 1 81 ? 6.815 2.031 -4.720 1.00 95.94 81 THR A C 1
ATOM 668 O O . THR A 1 81 ? 6.623 2.770 -3.749 1.00 95.94 81 THR A O 1
ATOM 671 N N . PRO A 1 82 ? 6.953 0.700 -4.541 1.00 97.25 82 PR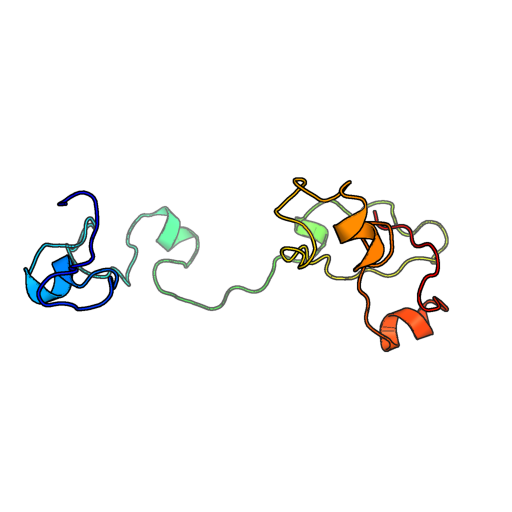O A N 1
ATOM 672 C CA . PRO A 1 82 ? 7.017 0.113 -3.208 1.00 97.25 82 PRO A CA 1
ATOM 673 C C . PRO A 1 82 ? 8.253 0.618 -2.455 1.00 97.25 82 PRO A C 1
ATOM 675 O O . PRO A 1 82 ? 9.267 0.975 -3.051 1.00 97.25 82 PRO A O 1
ATOM 678 N N . HIS A 1 83 ? 8.193 0.618 -1.123 1.00 97.31 83 HIS A N 1
ATOM 679 C CA . HIS A 1 83 ? 9.353 0.995 -0.320 1.00 97.31 83 HIS A CA 1
ATOM 680 C C . HIS A 1 83 ? 10.520 0.029 -0.561 1.00 97.31 83 HIS A C 1
ATOM 682 O O . HIS A 1 83 ? 10.363 -1.191 -0.459 1.00 97.31 83 HIS A O 1
ATOM 688 N N . GLY A 1 84 ? 11.693 0.595 -0.845 1.00 92.50 84 GLY A N 1
ATOM 689 C CA . GLY A 1 84 ? 12.913 -0.161 -1.078 1.00 92.50 84 GLY A CA 1
ATOM 690 C C . GLY A 1 84 ? 13.429 -0.868 0.176 1.00 92.50 84 GLY A C 1
ATOM 691 O O . GLY A 1 84 ? 13.191 -0.460 1.311 1.00 92.50 84 GLY A O 1
ATOM 692 N N . LYS A 1 85 ? 14.180 -1.953 -0.038 1.00 97.00 85 LYS A N 1
ATOM 693 C CA . LYS A 1 85 ? 14.842 -2.711 1.038 1.00 97.00 85 LYS A CA 1
ATOM 694 C C . LYS A 1 85 ? 16.086 -1.999 1.583 1.00 97.00 85 LYS A C 1
ATOM 696 O O . LYS A 1 85 ? 16.468 -2.223 2.729 1.00 97.00 85 LYS A O 1
ATOM 701 N N . TRP A 1 86 ? 16.741 -1.193 0.750 1.00 97.44 86 TRP A N 1
ATOM 702 C CA . TRP A 1 86 ? 18.102 -0.699 0.986 1.00 97.44 86 TRP A CA 1
ATOM 703 C C . TRP A 1 86 ? 18.161 0.761 1.436 1.00 97.44 86 TRP A C 1
ATOM 705 O O . TRP A 1 86 ? 19.238 1.321 1.574 1.00 97.44 86 TRP A O 1
ATOM 715 N N . HIS A 1 87 ? 17.019 1.386 1.686 1.00 96.00 87 HIS A N 1
ATOM 716 C CA . HIS A 1 87 ? 16.929 2.757 2.168 1.00 96.00 87 HIS A CA 1
ATOM 717 C C . HIS A 1 87 ? 15.576 2.958 2.856 1.00 96.00 87 HIS A C 1
ATOM 719 O O . HIS A 1 87 ? 14.639 2.182 2.663 1.00 96.00 87 HIS A O 1
ATOM 725 N N . ILE A 1 88 ? 15.471 3.996 3.684 1.00 97.56 88 ILE A N 1
ATOM 726 C CA . ILE A 1 88 ? 14.204 4.419 4.286 1.00 97.56 88 ILE A CA 1
ATOM 727 C C . ILE A 1 88 ? 13.830 5.744 3.641 1.00 97.56 88 ILE A C 1
ATOM 729 O O . ILE A 1 88 ? 14.369 6.794 3.998 1.00 97.56 88 ILE A O 1
ATOM 733 N N . HIS A 1 89 ? 12.920 5.694 2.666 1.00 96.31 89 HIS A N 1
ATOM 734 C CA . HIS A 1 89 ? 12.668 6.831 1.773 1.00 96.31 89 HIS A CA 1
ATOM 735 C C . HIS A 1 89 ? 13.996 7.305 1.154 1.00 96.31 89 HIS A C 1
ATOM 737 O O . HIS A 1 89 ? 14.809 6.474 0.789 1.00 96.31 89 HIS A O 1
ATOM 743 N N . SER A 1 90 ? 14.289 8.598 1.057 1.00 96.38 90 SER A N 1
ATOM 744 C CA . SER A 1 90 ? 15.600 9.049 0.565 1.00 96.38 90 SER A CA 1
ATOM 745 C C . SER A 1 90 ? 16.747 8.843 1.566 1.00 96.38 90 SER A C 1
ATOM 747 O O . SER A 1 90 ? 17.916 8.907 1.190 1.00 96.38 90 SER A O 1
ATOM 749 N N . THR A 1 91 ? 16.449 8.585 2.844 1.00 98.00 91 THR A N 1
ATOM 750 C CA . THR A 1 91 ? 17.492 8.404 3.859 1.00 98.00 91 THR A CA 1
ATOM 751 C C . THR A 1 91 ? 18.200 7.073 3.642 1.00 98.00 91 THR A C 1
ATOM 753 O O . THR A 1 91 ? 17.561 6.025 3.543 1.00 98.00 91 THR A O 1
ATOM 756 N N . PHE A 1 92 ? 19.533 7.128 3.612 1.00 97.06 92 PHE A N 1
ATOM 757 C CA . PHE A 1 92 ? 20.435 6.030 3.251 1.00 97.06 92 PHE A CA 1
ATOM 758 C C . PHE A 1 92 ? 20.460 5.653 1.763 1.00 97.06 92 PHE A C 1
ATOM 760 O O . PHE A 1 92 ? 21.225 4.759 1.409 1.00 97.06 92 PHE A O 1
ATOM 767 N N . GLY A 1 93 ? 19.715 6.344 0.892 1.00 95.56 93 GLY A N 1
ATOM 768 C CA . GLY A 1 93 ? 19.770 6.106 -0.557 1.00 95.56 93 GLY A CA 1
ATOM 769 C C . GLY A 1 93 ? 21.141 6.416 -1.169 1.00 95.56 93 GLY A C 1
ATOM 770 O O . GLY A 1 93 ? 21.541 5.792 -2.140 1.00 95.56 93 GLY A O 1
ATOM 771 N N . ASP A 1 94 ? 21.901 7.321 -0.553 1.00 96.19 94 ASP A N 1
ATOM 772 C CA . ASP A 1 94 ? 23.275 7.690 -0.913 1.00 96.19 94 ASP A CA 1
ATOM 773 C C . ASP A 1 94 ? 24.342 6.980 -0.057 1.00 96.19 94 ASP A C 1
ATOM 775 O O . ASP A 1 94 ? 25.546 7.205 -0.206 1.00 96.19 94 ASP A O 1
ATOM 779 N N . ASN A 1 95 ? 23.930 6.113 0.872 1.00 97.81 95 ASN A N 1
ATOM 780 C CA . ASN A 1 95 ? 24.856 5.466 1.786 1.00 97.81 95 ASN A CA 1
ATOM 781 C C . ASN A 1 95 ? 25.677 4.394 1.060 1.00 97.81 95 ASN A C 1
ATOM 783 O O . ASN A 1 95 ? 25.133 3.393 0.599 1.00 97.81 95 ASN A O 1
ATOM 787 N N . LEU A 1 96 ? 27.006 4.534 1.065 1.00 98.12 96 LEU A N 1
ATOM 788 C CA . LEU A 1 96 ? 27.917 3.612 0.375 1.00 98.12 96 LEU A CA 1
ATOM 789 C C . LEU A 1 96 ? 27.685 2.131 0.721 1.00 98.12 96 LEU A C 1
ATOM 791 O O . LEU A 1 96 ? 27.769 1.275 -0.159 1.00 98.12 96 LEU A O 1
ATOM 795 N N . ARG A 1 97 ? 27.369 1.803 1.982 1.00 98.06 97 ARG A N 1
ATOM 796 C CA . ARG A 1 97 ? 27.116 0.412 2.387 1.00 98.06 97 ARG A CA 1
ATOM 797 C C . ARG A 1 97 ? 25.833 -0.114 1.755 1.00 98.06 97 ARG A C 1
ATOM 799 O O . ARG A 1 97 ? 25.819 -1.252 1.303 1.00 98.06 97 ARG A O 1
ATOM 806 N N . MET A 1 98 ? 24.777 0.695 1.735 1.00 98.19 98 MET A N 1
ATOM 807 C CA . MET A 1 98 ? 23.504 0.310 1.127 1.00 98.19 98 MET A CA 1
ATOM 808 C C . MET A 1 98 ? 23.624 0.196 -0.390 1.00 98.19 98 MET A C 1
ATOM 810 O O . MET A 1 98 ? 23.181 -0.799 -0.953 1.00 98.19 98 MET A O 1
ATOM 814 N N . LEU A 1 99 ? 24.319 1.137 -1.031 1.00 97.75 99 LEU A N 1
ATOM 815 C CA . LEU A 1 99 ? 24.616 1.086 -2.463 1.00 97.75 99 LEU A CA 1
ATOM 816 C C . LEU A 1 99 ? 25.391 -0.184 -2.841 1.00 97.75 99 LEU A C 1
ATOM 818 O O . LEU A 1 99 ? 25.026 -0.852 -3.803 1.00 97.75 99 LEU A O 1
ATOM 822 N N . THR A 1 100 ? 26.400 -0.554 -2.043 1.00 97.81 100 THR A N 1
ATOM 823 C CA . THR A 1 100 ? 27.202 -1.778 -2.244 1.00 97.81 100 THR A CA 1
ATOM 824 C C . THR A 1 100 ? 26.389 -3.066 -2.065 1.00 97.81 100 THR A C 1
ATOM 826 O O . THR A 1 100 ? 26.665 -4.057 -2.731 1.00 97.81 100 THR A O 1
ATOM 829 N N . LEU A 1 101 ? 25.413 -3.082 -1.149 1.00 97.56 101 LEU A N 1
ATOM 830 C CA . LEU A 1 101 ? 24.519 -4.234 -0.939 1.00 97.56 101 LEU A CA 1
ATOM 831 C C . LEU A 1 101 ? 23.377 -4.302 -1.966 1.00 97.56 101 LEU A C 1
ATOM 833 O O . LEU A 1 101 ? 22.747 -5.349 -2.112 1.00 97.56 101 LEU A O 1
ATOM 837 N N . SER A 1 102 ? 23.102 -3.181 -2.6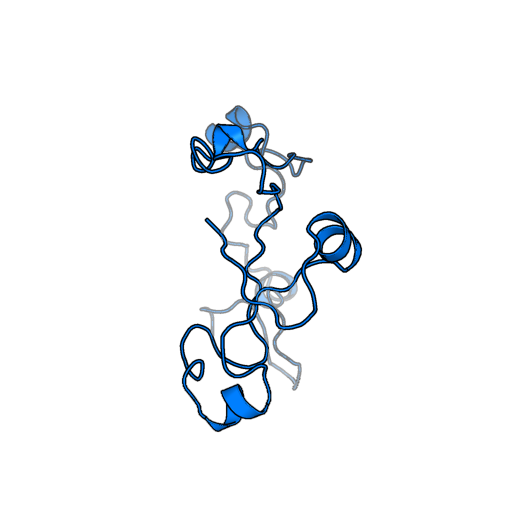29 1.00 95.88 102 SER A N 1
ATOM 838 C CA . SER A 1 102 ? 22.109 -3.026 -3.687 1.00 95.88 102 SER A CA 1
ATOM 839 C C . SER A 1 102 ? 22.788 -3.089 -5.068 1.00 95.88 102 SER A C 1
ATOM 841 O O . SER A 1 102 ? 23.780 -3.788 -5.260 1.00 95.88 102 SER A O 1
ATOM 843 N N . ARG A 1 103 ? 22.238 -2.363 -6.047 1.00 96.88 103 ARG A N 1
ATOM 844 C CA . ARG A 1 103 ? 22.714 -2.234 -7.430 1.00 96.88 103 ARG A CA 1
ATOM 845 C C . ARG A 1 103 ? 23.471 -0.924 -7.692 1.00 96.88 103 ARG A C 1
ATOM 847 O O . ARG A 1 103 ? 23.513 -0.452 -8.818 1.00 96.88 103 ARG A O 1
ATOM 854 N N . GLY A 1 104 ? 24.055 -0.307 -6.661 1.00 96.25 104 GLY A N 1
ATOM 855 C CA . GLY A 1 104 ? 24.865 0.914 -6.804 1.00 96.25 104 GLY A CA 1
ATOM 856 C C . GLY A 1 104 ? 24.098 2.203 -7.145 1.00 96.25 104 GLY A C 1
ATOM 857 O O . GLY A 1 104 ? 24.695 3.277 -7.128 1.00 96.25 104 GLY A O 1
ATOM 858 N N . CYS A 1 105 ? 22.794 2.117 -7.397 1.00 93.56 105 CYS A N 1
ATOM 859 C CA . CYS A 1 105 ? 21.855 3.221 -7.584 1.00 93.56 105 CYS A CA 1
ATOM 860 C C . CYS A 1 105 ? 20.437 2.754 -7.201 1.00 93.56 105 CYS A C 1
ATOM 862 O O . CYS A 1 105 ? 20.278 1.652 -6.664 1.00 93.56 105 CYS A O 1
ATOM 864 N N . GLU A 1 106 ? 19.424 3.580 -7.474 1.00 92.38 106 GLU A N 1
ATOM 865 C CA . GLU A 1 106 ? 18.017 3.175 -7.404 1.00 92.38 106 GLU A CA 1
ATOM 866 C C . GLU A 1 106 ? 17.647 2.377 -8.669 1.00 92.38 106 GLU A C 1
ATOM 868 O O . GLU A 1 106 ? 17.635 2.955 -9.759 1.00 92.38 106 GLU A O 1
ATOM 873 N N . PRO A 1 107 ? 17.384 1.060 -8.576 1.00 95.00 107 PRO A N 1
ATOM 874 C CA . PRO A 1 107 ? 17.090 0.245 -9.747 1.00 95.00 107 PRO A CA 1
ATOM 875 C C . PRO A 1 107 ? 15.603 0.299 -10.122 1.00 95.00 107 PRO A C 1
ATOM 877 O O . PRO A 1 107 ? 14.729 0.273 -9.256 1.00 95.00 107 PRO A O 1
ATOM 880 N N . CYS A 1 108 ? 15.306 0.248 -11.421 1.00 96.12 108 CYS A N 1
ATOM 881 C CA . CYS A 1 108 ? 13.966 -0.071 -11.907 1.00 96.12 108 CYS A CA 1
ATOM 882 C C . CYS A 1 108 ? 13.811 -1.597 -12.009 1.00 96.12 108 CYS A C 1
ATOM 884 O O . CYS A 1 108 ? 14.663 -2.273 -12.588 1.00 96.12 108 CYS A O 1
ATOM 886 N N . TRP A 1 109 ? 12.742 -2.148 -11.434 1.00 97.12 109 TRP A N 1
ATOM 887 C CA . TRP A 1 109 ? 12.427 -3.572 -11.549 1.00 97.12 109 TRP A CA 1
ATOM 888 C C . TRP A 1 109 ? 11.375 -3.776 -12.634 1.00 97.12 109 TRP A C 1
ATOM 890 O O . TRP A 1 109 ? 10.305 -3.173 -12.573 1.00 97.12 109 TRP A O 1
ATOM 900 N N . MET A 1 110 ? 11.656 -4.663 -13.586 1.00 97.44 110 MET A N 1
ATOM 901 C CA . MET A 1 110 ? 10.734 -5.028 -14.661 1.00 97.44 110 MET A CA 1
ATOM 902 C C . MET A 1 110 ? 10.641 -6.546 -14.819 1.00 97.44 110 MET A C 1
ATOM 904 O O . MET A 1 110 ? 11.503 -7.281 -14.335 1.00 97.44 110 MET A O 1
ATOM 908 N N . SER A 1 111 ? 9.572 -7.021 -15.460 1.00 98.00 111 SER A N 1
ATOM 909 C CA . SER A 1 111 ? 9.398 -8.449 -15.725 1.00 98.00 111 SER A CA 1
ATOM 910 C C . SER A 1 111 ? 10.357 -8.922 -16.823 1.00 98.00 111 SER A C 1
ATOM 912 O O . SER A 1 111 ? 10.692 -8.156 -17.725 1.00 98.00 111 SER A O 1
ATOM 914 N N . GLU A 1 112 ? 10.770 -10.191 -16.777 1.00 98.38 112 GLU A N 1
ATOM 915 C CA . GLU A 1 112 ? 11.617 -10.787 -17.824 1.00 98.38 112 GLU A CA 1
ATOM 916 C C . GLU A 1 112 ? 10.934 -10.741 -19.200 1.00 98.38 112 GLU A C 1
ATOM 918 O O . GLU A 1 112 ? 11.582 -10.446 -20.197 1.00 98.38 112 GLU A O 1
ATOM 923 N N . VAL A 1 113 ? 9.613 -10.951 -19.240 1.00 98.12 113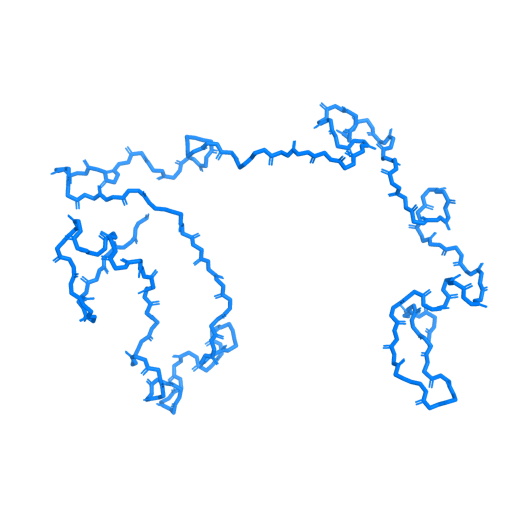 VAL A N 1
ATOM 924 C CA . VAL A 1 113 ? 8.810 -10.923 -20.475 1.00 98.12 113 VAL A CA 1
ATOM 925 C C . VAL A 1 113 ? 8.787 -9.526 -21.097 1.00 98.12 113 VAL A C 1
ATOM 927 O O . VAL A 1 113 ? 8.930 -9.391 -22.308 1.00 98.12 113 VAL A O 1
ATOM 930 N N . ASP A 1 114 ? 8.623 -8.476 -20.286 1.00 96.25 114 ASP A N 1
ATOM 931 C CA . ASP A 1 114 ? 8.650 -7.098 -20.788 1.00 96.25 114 ASP A CA 1
ATOM 932 C C . ASP A 1 114 ? 10.061 -6.666 -21.193 1.00 96.25 114 ASP A C 1
ATOM 934 O O . ASP A 1 114 ? 10.213 -5.924 -22.160 1.00 96.25 114 ASP A O 1
ATOM 938 N N . ALA A 1 115 ? 11.086 -7.140 -20.479 1.00 96.75 115 ALA A N 1
ATOM 939 C CA . ALA A 1 115 ? 12.477 -6.867 -20.813 1.00 96.75 115 ALA A CA 1
ATOM 940 C C . ALA A 1 115 ? 12.873 -7.514 -22.149 1.00 96.75 115 ALA A C 1
ATOM 942 O O . ALA A 1 115 ? 13.471 -6.846 -22.986 1.00 96.75 115 ALA A O 1
ATOM 943 N N . GLU A 1 116 ? 12.497 -8.776 -22.383 1.00 96.88 116 GLU A N 1
ATOM 944 C CA . GLU A 1 116 ? 12.768 -9.487 -23.640 1.00 96.88 116 GLU A CA 1
ATOM 945 C C . GLU A 1 116 ? 12.071 -8.821 -24.836 1.00 96.88 116 GLU A C 1
ATOM 947 O O . GLU A 1 116 ? 12.712 -8.580 -25.858 1.00 96.88 116 GLU A O 1
ATOM 952 N N . ASP A 1 117 ? 10.796 -8.450 -24.686 1.00 94.69 117 ASP A N 1
ATOM 953 C CA . ASP A 1 117 ? 10.004 -7.754 -25.713 1.00 94.69 117 ASP A CA 1
ATOM 954 C C . ASP A 1 117 ? 10.615 -6.397 -26.108 1.00 94.69 117 ASP A C 1
ATOM 956 O O . ASP A 1 117 ? 10.597 -6.007 -27.273 1.00 94.69 117 ASP A O 1
ATOM 960 N N . MET A 1 118 ? 11.223 -5.698 -25.144 1.00 93.00 118 MET A N 1
ATOM 961 C CA . MET A 1 118 ? 11.917 -4.424 -25.364 1.00 93.00 118 MET A CA 1
ATOM 962 C C . MET A 1 118 ? 13.425 -4.577 -25.630 1.00 93.00 118 MET A C 1
ATOM 964 O O . MET A 1 118 ? 14.122 -3.573 -25.766 1.00 93.00 118 MET A O 1
ATOM 968 N N . ASN A 1 119 ? 13.946 -5.809 -25.708 1.00 95.00 119 ASN A N 1
ATOM 969 C CA . ASN A 1 119 ? 15.373 -6.110 -25.868 1.00 95.00 119 ASN A CA 1
ATOM 970 C C . ASN A 1 119 ? 16.279 -5.428 -24.809 1.00 95.00 119 ASN A C 1
ATOM 972 O O . ASN A 1 119 ? 17.392 -4.991 -25.107 1.00 95.00 119 ASN A O 1
ATOM 976 N N . ILE A 1 120 ? 15.799 -5.352 -23.565 1.00 95.94 120 ILE A N 1
ATOM 977 C CA . ILE A 1 120 ? 16.519 -4.836 -22.394 1.00 95.94 120 ILE A CA 1
ATOM 978 C C . ILE A 1 120 ? 17.185 -6.005 -21.666 1.00 95.94 120 ILE A C 1
ATOM 980 O O . ILE A 1 120 ? 16.543 -7.010 -21.355 1.00 95.94 120 ILE A O 1
ATOM 984 N N . LYS A 1 121 ? 18.477 -5.883 -21.361 1.00 98.00 121 LYS A N 1
ATOM 985 C CA . LYS A 1 121 ? 19.214 -6.866 -20.556 1.00 98.00 121 LYS A CA 1
ATOM 986 C C . LYS A 1 121 ? 19.268 -6.437 -19.096 1.00 98.00 121 LYS A C 1
ATOM 988 O O . LYS A 1 121 ? 19.141 -5.260 -18.763 1.00 98.00 121 LYS A O 1
ATOM 993 N N . ASP A 1 122 ? 19.486 -7.405 -18.204 1.00 98.31 122 ASP A N 1
ATOM 994 C CA . ASP A 1 122 ? 19.696 -7.094 -16.788 1.00 98.31 122 ASP A CA 1
ATOM 995 C C . ASP A 1 122 ? 20.853 -6.100 -16.638 1.00 98.31 122 ASP A C 1
ATOM 997 O O . ASP A 1 122 ? 21.929 -6.290 -17.210 1.00 98.31 122 ASP A O 1
ATOM 1001 N N . ASN A 1 123 ? 20.611 -5.061 -15.840 1.00 97.31 123 ASN A N 1
ATOM 1002 C CA . ASN A 1 123 ? 21.546 -3.973 -15.566 1.00 97.31 123 ASN A CA 1
ATOM 1003 C C . ASN A 1 123 ? 21.826 -3.010 -16.745 1.00 97.31 123 ASN A C 1
ATOM 1005 O O . ASN A 1 123 ? 22.756 -2.204 -16.645 1.00 97.31 123 ASN A O 1
ATOM 1009 N N . ASP A 1 124 ? 21.037 -3.049 -17.824 1.00 97.56 124 ASP A N 1
ATOM 1010 C CA . ASP A 1 124 ? 21.034 -1.983 -18.834 1.00 97.56 124 ASP A CA 1
ATOM 1011 C C . ASP A 1 124 ? 20.482 -0.668 -18.256 1.00 97.56 124 ASP A C 1
ATOM 1013 O O . ASP A 1 124 ? 19.696 -0.645 -17.303 1.00 97.56 124 ASP A O 1
ATOM 1017 N N . TRP A 1 125 ? 20.891 0.454 -18.851 1.00 95.81 125 TRP A N 1
ATOM 1018 C CA . TRP A 1 125 ? 20.267 1.746 -18.580 1.00 95.81 125 TRP A CA 1
ATOM 1019 C C . TRP A 1 125 ? 18.889 1.805 -19.233 1.00 95.81 125 TRP A C 1
ATOM 1021 O O . TRP A 1 125 ? 18.738 1.471 -20.405 1.00 95.81 125 TRP A O 1
ATOM 1031 N N . VAL A 1 126 ? 17.906 2.288 -18.479 1.00 93.50 126 VAL A N 1
ATOM 1032 C CA . VAL A 1 126 ? 16.532 2.498 -18.943 1.00 93.50 126 VAL A CA 1
ATOM 1033 C C . VAL A 1 126 ? 16.097 3.924 -18.639 1.00 93.50 126 VAL A C 1
ATOM 1035 O O . VAL A 1 126 ? 16.605 4.553 -17.709 1.00 93.50 126 VAL A O 1
ATOM 1038 N N . GLU A 1 127 ? 15.138 4.424 -19.410 1.00 90.62 127 GLU A N 1
ATOM 1039 C CA . GLU A 1 127 ? 14.500 5.716 -19.184 1.00 90.62 127 GLU A CA 1
ATOM 1040 C C . GLU A 1 127 ? 13.003 5.496 -18.942 1.00 90.62 127 GLU A C 1
ATOM 1042 O O . GLU A 1 127 ? 12.361 4.720 -19.649 1.00 90.62 127 GLU A O 1
ATOM 1047 N N . VAL A 1 128 ? 12.458 6.146 -17.914 1.00 88.38 128 VAL A N 1
ATOM 1048 C CA . VAL A 1 128 ? 11.043 6.062 -17.534 1.00 88.38 128 VAL A CA 1
ATOM 1049 C C . VAL A 1 128 ? 10.520 7.488 -17.424 1.00 88.38 128 VAL A C 1
ATOM 1051 O O . VAL A 1 128 ? 11.122 8.301 -16.720 1.00 88.38 128 VAL A O 1
ATOM 1054 N N . HIS A 1 129 ? 9.421 7.772 -18.121 1.00 80.44 129 HIS A N 1
ATOM 1055 C CA . HIS A 1 129 ? 8.781 9.088 -18.205 1.00 80.44 129 HIS A CA 1
ATOM 1056 C C . HIS A 1 129 ? 7.358 9.041 -17.669 1.0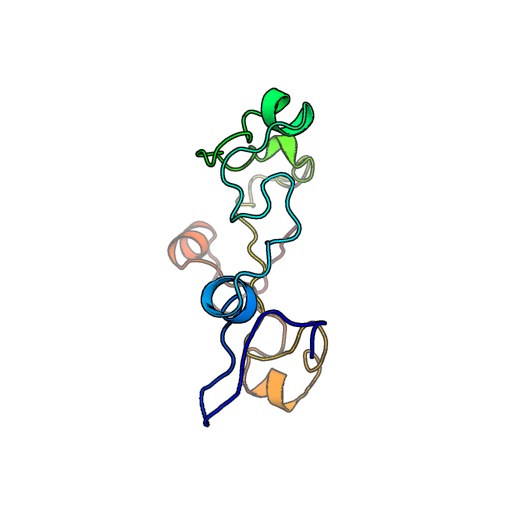0 80.44 129 HIS A C 1
ATOM 1058 O O . HIS A 1 129 ? 6.674 8.023 -17.931 1.00 80.44 129 HIS A O 1
#